Protein AF-A0A1Z9T9M5-F1 (afdb_monomer)

Structure (mmCIF, N/CA/C/O backbone):
data_AF-A0A1Z9T9M5-F1
#
_entry.id   AF-A0A1Z9T9M5-F1
#
loop_
_atom_site.group_PDB
_atom_site.id
_atom_site.type_symbol
_atom_site.label_atom_id
_atom_site.label_alt_id
_atom_site.label_comp_id
_atom_site.label_asym_id
_atom_site.label_entity_id
_atom_site.label_seq_id
_atom_site.pdbx_PDB_ins_code
_atom_site.Cartn_x
_atom_site.Cartn_y
_atom_site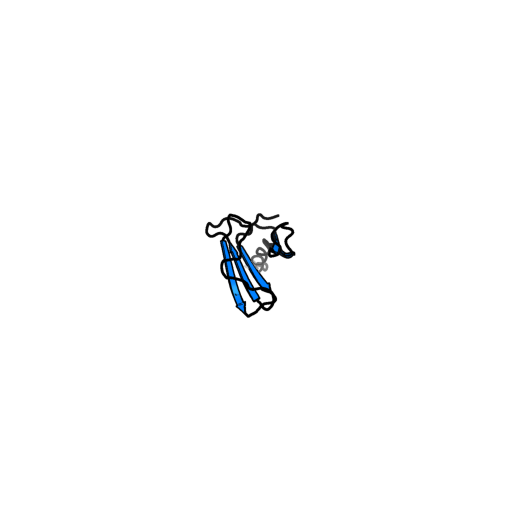.Cartn_z
_atom_site.occupancy
_atom_site.B_iso_or_equiv
_atom_site.auth_seq_id
_atom_site.auth_comp_id
_atom_site.auth_asym_id
_atom_site.auth_atom_id
_atom_site.pdbx_PDB_model_num
ATOM 1 N N . MET A 1 1 ? 40.678 -73.991 -3.777 1.00 40.19 1 MET A N 1
ATOM 2 C CA . MET A 1 1 ? 41.512 -72.810 -4.078 1.00 40.19 1 MET A CA 1
ATOM 3 C C . MET A 1 1 ? 40.764 -71.589 -3.566 1.00 40.19 1 MET A C 1
ATOM 5 O O . MET A 1 1 ? 39.661 -71.331 -4.024 1.00 40.19 1 MET A O 1
ATOM 9 N N . PHE A 1 2 ? 41.291 -70.956 -2.517 1.00 45.09 2 PHE A N 1
ATOM 10 C CA . PHE A 1 2 ? 40.788 -69.699 -1.953 1.00 45.09 2 PHE A CA 1
ATOM 11 C C . PHE A 1 2 ? 41.063 -68.536 -2.916 1.00 45.09 2 PHE A C 1
ATOM 13 O O . PHE A 1 2 ? 42.079 -68.597 -3.596 1.00 45.09 2 PHE A O 1
ATOM 20 N N . LEU A 1 3 ? 40.196 -67.513 -2.930 1.00 38.62 3 LEU A N 1
ATOM 21 C CA . LEU A 1 3 ? 40.421 -66.064 -3.167 1.00 38.62 3 LEU A CA 1
ATOM 22 C C . LEU A 1 3 ? 39.044 -65.439 -3.511 1.00 38.62 3 LEU A C 1
ATOM 24 O O . LEU A 1 3 ? 38.262 -66.067 -4.206 1.00 38.62 3 LEU A O 1
ATOM 28 N N . ASN A 1 4 ? 38.634 -64.230 -3.133 1.00 40.50 4 ASN A N 1
ATOM 29 C CA . ASN A 1 4 ? 39.148 -63.173 -2.268 1.00 40.50 4 ASN A CA 1
ATOM 30 C C . ASN A 1 4 ? 37.951 -62.230 -1.981 1.00 40.50 4 ASN A C 1
ATOM 32 O O . ASN A 1 4 ? 37.056 -62.082 -2.811 1.00 40.50 4 ASN A O 1
ATOM 36 N N . LYS A 1 5 ? 37.926 -61.613 -0.798 1.00 52.22 5 LYS A N 1
ATOM 37 C CA . LYS A 1 5 ? 36.862 -60.734 -0.297 1.00 52.22 5 LYS A CA 1
ATOM 38 C C . LYS A 1 5 ? 36.820 -59.412 -1.073 1.00 52.22 5 LYS A C 1
ATOM 40 O O . LYS A 1 5 ? 37.765 -58.635 -1.005 1.00 52.22 5 LYS A O 1
ATOM 45 N N . GLY A 1 6 ? 35.685 -59.106 -1.697 1.00 45.09 6 GLY A N 1
ATOM 46 C CA . GLY A 1 6 ? 35.329 -57.755 -2.135 1.00 45.09 6 GLY A CA 1
ATOM 47 C C . GLY A 1 6 ? 34.185 -57.208 -1.286 1.00 45.09 6 GLY A C 1
ATOM 48 O O . GLY A 1 6 ? 33.028 -57.298 -1.675 1.00 45.09 6 GLY A O 1
ATOM 49 N N . VAL A 1 7 ? 34.488 -56.671 -0.102 1.00 50.00 7 VAL A N 1
ATOM 50 C CA . VAL A 1 7 ? 33.509 -55.916 0.696 1.00 50.00 7 VAL A CA 1
ATOM 51 C C . VAL A 1 7 ? 33.294 -54.572 0.003 1.00 50.00 7 VAL A C 1
ATOM 53 O O . VAL A 1 7 ? 34.126 -53.674 0.125 1.00 50.00 7 VAL A O 1
ATOM 56 N N . PHE A 1 8 ? 32.191 -54.419 -0.731 1.00 48.31 8 PHE A N 1
ATOM 57 C CA . PHE A 1 8 ? 31.813 -53.130 -1.306 1.00 48.31 8 PHE A CA 1
ATOM 58 C C . PHE A 1 8 ? 31.257 -52.229 -0.193 1.00 48.31 8 PHE A C 1
ATOM 60 O O . PHE A 1 8 ? 30.070 -52.217 0.123 1.00 48.31 8 PHE A O 1
ATOM 67 N N . LYS A 1 9 ? 32.160 -51.509 0.477 1.00 53.19 9 LYS A N 1
ATOM 68 C CA . LYS A 1 9 ? 31.840 -50.530 1.519 1.00 53.19 9 LYS A CA 1
ATOM 69 C C . LYS A 1 9 ? 31.371 -49.231 0.854 1.00 53.19 9 LYS A C 1
ATOM 71 O O . LYS A 1 9 ? 32.157 -48.299 0.698 1.00 53.19 9 LYS A O 1
ATOM 76 N N . MET A 1 10 ? 30.098 -49.148 0.467 1.00 53.75 10 MET A N 1
ATOM 77 C CA . MET A 1 10 ? 29.501 -47.863 0.090 1.00 53.75 10 MET A CA 1
ATOM 78 C C . MET A 1 10 ? 29.295 -47.018 1.349 1.00 53.75 10 MET A C 1
ATOM 80 O O . MET A 1 10 ? 28.457 -47.299 2.204 1.00 53.75 10 MET A O 1
ATOM 84 N N . LYS A 1 11 ? 30.146 -45.994 1.480 1.00 52.47 11 LYS A N 1
ATOM 85 C CA . LYS A 1 11 ? 30.013 -44.887 2.429 1.00 52.47 11 LYS A CA 1
ATOM 86 C C . LYS A 1 11 ? 28.607 -44.288 2.326 1.00 52.47 11 LYS A C 1
ATOM 88 O O . LYS A 1 11 ? 28.112 -44.065 1.228 1.00 52.47 11 LYS A O 1
ATOM 93 N N . LYS A 1 12 ? 28.026 -43.994 3.491 1.00 52.56 12 LYS A N 1
ATOM 94 C CA . LYS A 1 12 ? 26.811 -43.201 3.722 1.00 52.56 12 LYS A CA 1
ATOM 95 C C . LYS A 1 12 ? 26.725 -42.024 2.733 1.00 52.56 12 LYS A C 1
ATOM 97 O O . LYS A 1 12 ? 27.363 -41.002 2.955 1.00 52.56 12 LYS A O 1
ATOM 102 N N . PHE A 1 13 ? 25.953 -42.168 1.661 1.00 53.56 13 PHE A N 1
ATOM 103 C CA . PHE A 1 13 ? 25.690 -41.116 0.669 1.00 53.56 13 PHE A CA 1
ATOM 104 C C . PHE A 1 13 ? 24.218 -40.685 0.738 1.00 53.56 13 PHE A C 1
ATOM 106 O O . PHE A 1 13 ? 23.546 -40.519 -0.272 1.00 53.56 13 PHE A O 1
ATOM 113 N N . THR A 1 14 ? 23.685 -40.556 1.956 1.00 55.69 14 THR A N 1
ATOM 114 C CA . THR A 1 14 ? 22.240 -40.386 2.185 1.00 55.69 14 THR A CA 1
ATOM 115 C C . THR A 1 14 ? 21.819 -38.952 2.532 1.00 55.69 14 THR A C 1
ATOM 117 O O . THR A 1 14 ? 20.653 -38.751 2.829 1.00 55.69 14 THR A O 1
ATOM 120 N N . LEU A 1 15 ? 22.677 -37.919 2.517 1.00 52.12 15 LEU A N 1
ATOM 121 C CA . LEU A 1 15 ? 22.217 -36.611 3.027 1.00 52.12 15 LEU A CA 1
ATOM 122 C C . LEU A 1 15 ? 22.986 -35.372 2.525 1.00 52.12 15 LEU A C 1
ATOM 124 O O . LEU A 1 15 ? 23.582 -34.666 3.328 1.00 52.12 15 LEU A O 1
ATOM 128 N N . ILE A 1 16 ? 22.989 -35.079 1.217 1.00 54.84 16 ILE A N 1
ATOM 129 C CA . ILE A 1 16 ? 23.499 -33.783 0.691 1.00 54.84 16 ILE A CA 1
ATOM 130 C C . ILE A 1 16 ? 22.591 -33.231 -0.429 1.00 54.84 16 ILE A C 1
ATOM 132 O O . ILE A 1 16 ? 23.065 -32.743 -1.445 1.00 54.84 16 ILE A O 1
ATOM 136 N N . VAL A 1 17 ? 21.265 -33.344 -0.297 1.00 54.97 17 VAL A N 1
ATOM 137 C CA . VAL A 1 17 ? 20.326 -32.710 -1.258 1.00 54.97 17 VAL A CA 1
ATOM 138 C C . VAL A 1 17 ? 19.350 -31.738 -0.577 1.00 54.97 17 VAL A C 1
ATOM 140 O O . VAL A 1 17 ? 18.712 -30.942 -1.251 1.00 54.97 17 VAL A O 1
ATOM 143 N N . LEU A 1 18 ? 19.288 -31.697 0.761 1.00 49.25 18 LEU A N 1
ATOM 144 C CA . LEU A 1 18 ? 18.323 -30.851 1.480 1.00 49.25 18 LEU A CA 1
ATOM 145 C C . LEU A 1 18 ? 18.852 -29.467 1.915 1.00 49.25 18 LEU A C 1
ATOM 147 O O . LEU A 1 18 ? 18.099 -28.694 2.490 1.00 49.25 18 LEU A O 1
ATOM 151 N N . THR A 1 19 ? 20.126 -29.135 1.681 1.00 55.94 19 THR A N 1
ATOM 152 C CA . THR A 1 19 ? 20.749 -27.900 2.212 1.00 55.94 19 THR A CA 1
ATOM 153 C C . THR A 1 19 ? 20.913 -26.771 1.192 1.00 55.94 19 THR A C 1
ATOM 155 O O . THR A 1 19 ? 21.434 -25.717 1.544 1.00 55.94 19 THR A O 1
ATOM 158 N N . LEU A 1 20 ? 20.457 -26.945 -0.054 1.00 51.69 20 LEU A N 1
ATOM 159 C CA . LEU A 1 20 ? 20.570 -25.922 -1.105 1.00 51.69 20 LEU A CA 1
ATOM 160 C C . LEU A 1 20 ? 19.323 -25.024 -1.242 1.00 51.69 20 LEU A C 1
ATOM 162 O O . LEU A 1 20 ? 19.176 -24.338 -2.246 1.00 51.69 20 LEU A O 1
ATOM 166 N N . SER A 1 21 ? 18.416 -25.025 -0.260 1.00 55.16 21 SER A N 1
ATOM 167 C CA . SER A 1 21 ? 17.237 -24.144 -0.232 1.00 55.16 21 SER A CA 1
ATOM 168 C C . SER A 1 21 ? 17.395 -22.934 0.699 1.00 55.16 21 SER A C 1
ATOM 170 O O . SER A 1 21 ? 16.423 -22.227 0.930 1.00 55.16 21 SER A O 1
ATOM 172 N N . LEU A 1 22 ? 18.599 -22.655 1.221 1.00 57.44 22 LEU A N 1
ATOM 173 C CA . LEU A 1 22 ? 18.898 -21.412 1.960 1.00 57.44 22 LEU A CA 1
ATOM 174 C C . LEU A 1 22 ? 19.113 -20.197 1.024 1.00 57.44 22 LEU A C 1
ATOM 176 O O . LEU A 1 22 ? 19.753 -19.216 1.396 1.00 57.44 22 LEU A O 1
ATOM 180 N N . GLY A 1 23 ? 18.619 -20.267 -0.211 1.00 56.06 23 GLY A N 1
ATOM 181 C CA . GLY A 1 23 ? 18.751 -19.203 -1.196 1.00 56.06 23 GLY A CA 1
ATOM 182 C C . GLY A 1 23 ? 17.615 -18.194 -1.082 1.00 56.06 23 GLY A C 1
ATOM 183 O O . GLY A 1 23 ? 16.479 -18.535 -1.390 1.00 56.06 23 GLY A O 1
ATOM 184 N N . LEU A 1 24 ? 17.988 -16.956 -0.744 1.00 60.62 24 LEU A N 1
ATOM 185 C CA . LEU A 1 24 ? 17.212 -15.711 -0.846 1.00 60.62 24 LEU A CA 1
ATOM 186 C C . LEU A 1 24 ? 16.221 -15.451 0.302 1.00 60.62 24 LEU A C 1
ATOM 188 O O . LEU A 1 24 ? 15.006 -15.427 0.123 1.00 60.62 24 LEU A O 1
ATOM 192 N N . ALA A 1 25 ? 16.753 -15.204 1.503 1.00 67.31 25 ALA A N 1
ATOM 193 C CA . ALA A 1 25 ? 15.987 -14.488 2.519 1.00 67.31 25 ALA A CA 1
ATOM 194 C C . ALA A 1 25 ? 15.903 -13.014 2.101 1.00 67.31 25 ALA A C 1
ATOM 196 O O . ALA A 1 25 ? 16.871 -12.275 2.265 1.00 67.31 25 ALA A O 1
ATOM 197 N N . HIS A 1 26 ? 14.762 -12.620 1.538 1.00 72.38 26 HIS A N 1
ATOM 198 C CA . HIS A 1 26 ? 14.450 -11.219 1.285 1.00 72.38 26 HIS A CA 1
ATOM 199 C C . HIS A 1 26 ? 14.030 -10.543 2.579 1.00 72.38 26 HIS A C 1
ATOM 201 O O . HIS A 1 26 ? 13.265 -11.104 3.371 1.00 72.38 26 HIS A O 1
ATOM 207 N N . THR A 1 27 ?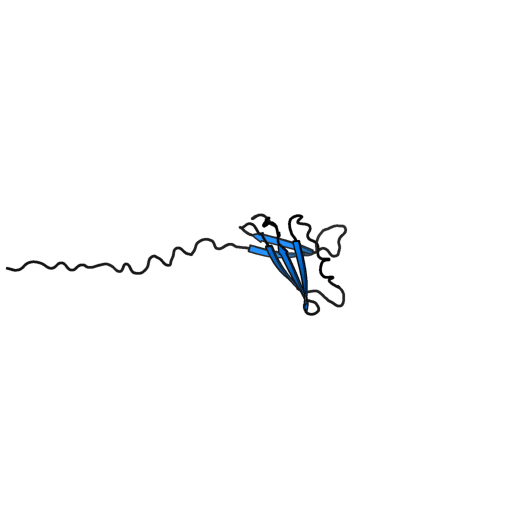 14.540 -9.341 2.802 1.00 75.94 27 THR A N 1
ATOM 208 C CA . THR A 1 27 ? 14.203 -8.535 3.969 1.00 75.94 27 THR A CA 1
ATOM 209 C C . THR A 1 27 ? 13.455 -7.300 3.515 1.00 75.94 27 THR A C 1
ATOM 211 O O . THR A 1 27 ? 13.995 -6.448 2.813 1.00 75.94 27 THR A O 1
ATOM 214 N N .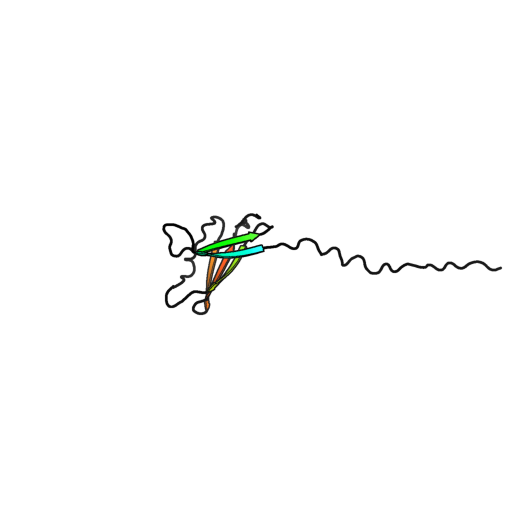 SER A 1 28 ? 12.218 -7.176 3.975 1.00 80.19 28 SER A N 1
ATOM 215 C CA . SER A 1 28 ? 11.427 -5.964 3.820 1.00 80.19 28 SER A CA 1
ATOM 216 C C . SER A 1 28 ? 11.016 -5.438 5.189 1.00 80.19 28 SER A C 1
ATOM 218 O O . SER A 1 28 ? 10.553 -6.215 6.027 1.00 80.19 28 SER A O 1
ATOM 220 N N . PHE A 1 29 ? 11.129 -4.132 5.410 1.00 83.19 29 PHE A N 1
ATOM 221 C CA . PHE A 1 29 ? 10.524 -3.467 6.561 1.00 83.19 29 PHE A CA 1
ATOM 222 C C . PHE A 1 29 ? 9.675 -2.284 6.103 1.00 83.19 29 PHE A C 1
ATOM 224 O O . PHE A 1 29 ? 9.927 -1.679 5.064 1.00 83.19 29 PHE A O 1
ATOM 231 N N . SER A 1 30 ? 8.643 -1.964 6.877 1.00 84.25 30 SER A N 1
ATOM 232 C CA . SER A 1 30 ? 7.702 -0.892 6.565 1.00 84.25 30 SER A CA 1
ATOM 233 C C . SER A 1 30 ? 7.409 -0.060 7.808 1.00 84.25 30 SER A C 1
ATOM 235 O O . SER A 1 30 ? 7.475 -0.561 8.932 1.00 84.25 30 SER A O 1
ATOM 237 N N . GLY A 1 31 ? 7.093 1.213 7.594 1.00 80.69 31 GLY A N 1
ATOM 238 C CA . GLY A 1 31 ? 6.586 2.130 8.601 1.00 80.69 31 GLY A CA 1
ATOM 239 C C . GLY A 1 31 ? 5.522 3.054 8.015 1.00 80.69 31 GLY A C 1
ATOM 240 O O . GLY A 1 31 ? 5.470 3.284 6.808 1.00 80.69 31 GLY A O 1
ATOM 241 N N . ILE A 1 32 ? 4.678 3.592 8.889 1.00 77.56 32 ILE A N 1
ATOM 242 C CA . ILE A 1 32 ? 3.660 4.583 8.544 1.00 77.56 32 ILE A CA 1
ATOM 243 C C . ILE A 1 32 ? 3.958 5.846 9.349 1.00 77.56 32 ILE A C 1
ATOM 245 O O . ILE A 1 32 ? 4.088 5.783 10.573 1.00 77.56 32 ILE A O 1
ATOM 249 N N . ILE A 1 33 ? 4.073 6.987 8.673 1.00 80.44 33 ILE A N 1
ATOM 250 C CA . ILE A 1 33 ? 4.291 8.294 9.300 1.00 80.44 33 ILE A CA 1
ATOM 251 C C . ILE A 1 33 ? 3.256 9.308 8.809 1.00 80.44 33 ILE A C 1
ATOM 253 O O . ILE A 1 33 ? 2.633 9.156 7.756 1.00 80.44 33 ILE A O 1
ATOM 257 N N . LYS A 1 34 ? 3.067 10.382 9.581 1.00 77.12 34 LYS A N 1
ATOM 258 C CA . LYS A 1 34 ? 2.262 11.519 9.129 1.00 77.12 34 LYS A CA 1
ATOM 259 C C . LYS A 1 34 ? 2.944 12.165 7.923 1.00 77.12 34 LYS A C 1
ATOM 261 O O . LYS A 1 34 ? 4.130 12.484 8.001 1.00 77.12 34 LYS A O 1
ATOM 266 N N . SER A 1 35 ? 2.188 12.383 6.849 1.00 80.50 35 SER A N 1
ATOM 267 C CA . SER A 1 35 ? 2.718 13.012 5.643 1.00 80.50 35 SER A CA 1
ATOM 268 C C . SER A 1 35 ? 3.196 14.442 5.914 1.00 80.50 35 SER A C 1
ATOM 270 O O . SER A 1 35 ? 2.608 15.175 6.716 1.00 80.50 35 SER A O 1
ATOM 272 N N . LYS A 1 36 ? 4.268 14.839 5.221 1.00 79.00 36 LYS A N 1
ATOM 273 C CA . LYS A 1 36 ? 4.791 16.213 5.205 1.00 79.00 36 LYS A CA 1
ATOM 274 C C . LYS A 1 36 ? 4.207 17.070 4.076 1.00 79.00 36 LYS A C 1
ATOM 276 O O . LYS A 1 36 ? 4.662 18.196 3.886 1.00 79.00 36 LYS A O 1
ATOM 281 N N . GLU A 1 37 ? 3.215 16.565 3.343 1.00 78.25 37 GLU A N 1
ATOM 282 C CA . GLU A 1 37 ? 2.574 17.298 2.253 1.00 78.25 37 GLU A CA 1
ATOM 283 C C . GLU A 1 37 ? 1.919 18.589 2.760 1.00 78.25 37 GLU A C 1
ATOM 285 O O . GLU A 1 37 ? 0.961 18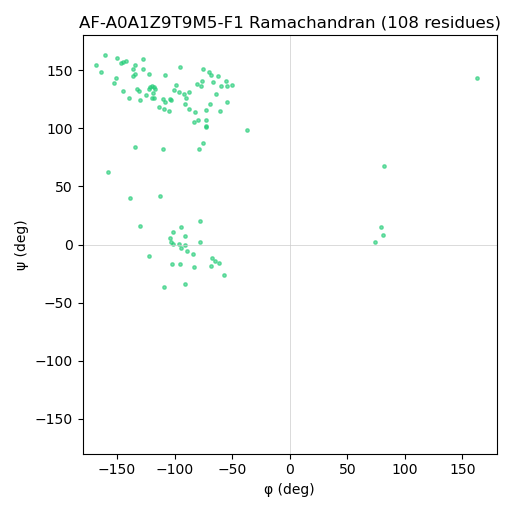.568 3.537 1.00 78.25 37 GLU A O 1
ATOM 290 N N . ALA A 1 38 ? 2.437 19.732 2.297 1.00 70.81 38 ALA A N 1
ATOM 291 C CA . ALA A 1 38 ? 2.149 21.056 2.855 1.00 70.81 38 ALA A CA 1
ATOM 292 C C . ALA A 1 38 ? 0.665 21.469 2.786 1.00 70.81 38 ALA A C 1
ATOM 294 O O . ALA A 1 38 ? 0.256 22.383 3.496 1.00 70.81 38 ALA A O 1
ATOM 295 N N . ASN A 1 39 ? -0.143 20.789 1.965 1.00 74.94 39 ASN A N 1
ATOM 296 C CA . ASN A 1 39 ? -1.555 21.104 1.731 1.00 74.94 39 ASN A CA 1
ATOM 297 C C . ASN A 1 39 ? -2.493 19.895 1.875 1.00 74.94 39 ASN A C 1
ATOM 299 O O . ASN A 1 39 ? -3.635 19.956 1.423 1.00 74.94 39 ASN A O 1
ATOM 303 N N . ASN A 1 40 ? -2.042 18.796 2.488 1.00 76.25 40 ASN A N 1
ATOM 304 C CA . ASN A 1 40 ? -2.895 17.632 2.711 1.00 76.25 40 ASN A CA 1
ATOM 305 C C . ASN A 1 40 ? -2.748 17.095 4.145 1.00 76.25 40 ASN A C 1
ATOM 307 O O . ASN A 1 40 ? -2.000 16.147 4.380 1.00 76.25 40 ASN A O 1
ATOM 311 N N . PRO A 1 41 ? -3.475 17.668 5.125 1.00 75.12 41 PRO A N 1
ATOM 312 C CA . PRO A 1 41 ? -3.411 17.214 6.516 1.00 75.12 41 PRO A CA 1
ATOM 313 C C . PRO A 1 41 ? -3.946 15.788 6.721 1.00 75.12 41 PRO A C 1
ATOM 315 O O . PRO A 1 41 ? -3.693 15.202 7.773 1.00 75.12 41 PRO A O 1
ATOM 318 N N . ASN A 1 42 ? -4.653 15.240 5.727 1.00 78.44 42 ASN A N 1
ATOM 319 C CA . ASN A 1 42 ? -5.211 13.890 5.734 1.00 78.44 42 ASN A CA 1
ATOM 320 C C . ASN A 1 42 ? -4.302 12.880 5.012 1.00 78.44 42 ASN A C 1
ATOM 322 O O . ASN A 1 42 ? -4.657 11.707 4.911 1.00 78.44 42 ASN A O 1
ATOM 326 N N . ALA A 1 43 ? -3.149 13.317 4.492 1.00 79.81 43 ALA A N 1
ATOM 327 C CA . ALA A 1 43 ? -2.191 12.423 3.866 1.00 79.81 43 ALA A CA 1
ATOM 328 C C . ALA A 1 43 ? -1.408 11.626 4.914 1.00 79.81 43 ALA A C 1
ATOM 330 O O . ALA A 1 43 ? -0.962 12.133 5.950 1.00 79.81 43 ALA A O 1
ATOM 331 N N . VAL A 1 44 ? -1.183 10.363 4.582 1.00 80.50 44 VAL A N 1
ATOM 332 C CA . VAL A 1 44 ? -0.341 9.437 5.329 1.00 80.50 44 VAL A CA 1
ATOM 333 C C . VAL A 1 44 ? 0.779 9.001 4.400 1.00 80.50 44 VAL A C 1
ATOM 335 O O . VAL A 1 44 ? 0.542 8.725 3.226 1.00 80.50 44 VAL A O 1
ATOM 338 N N . GLU A 1 45 ? 2.001 8.966 4.914 1.00 85.00 45 GLU A N 1
ATOM 339 C CA . GLU A 1 45 ? 3.155 8.485 4.171 1.00 85.00 45 GLU A CA 1
ATOM 340 C C . GLU A 1 45 ? 3.494 7.076 4.651 1.00 85.00 45 GLU A C 1
ATOM 342 O O . GLU A 1 45 ? 3.675 6.828 5.845 1.00 85.00 45 GLU A O 1
ATOM 347 N N . VAL A 1 46 ? 3.545 6.142 3.705 1.00 81.12 46 VAL A N 1
ATOM 348 C CA . VAL A 1 46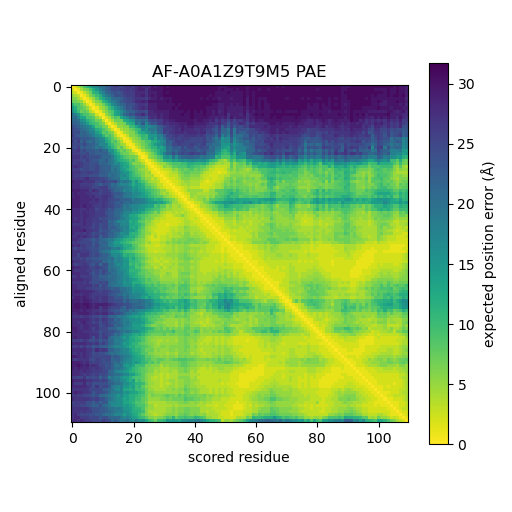 ? 3.944 4.760 3.956 1.00 81.12 46 VAL A CA 1
ATOM 349 C C . VAL A 1 46 ? 5.353 4.595 3.416 1.00 81.12 46 VAL A C 1
ATOM 351 O O . VAL A 1 46 ? 5.583 4.697 2.213 1.00 81.12 46 VAL A O 1
ATOM 354 N N . THR A 1 47 ? 6.301 4.350 4.310 1.00 84.00 47 THR A N 1
ATOM 355 C CA . THR A 1 47 ? 7.688 4.074 3.951 1.00 84.00 47 THR A CA 1
ATOM 356 C C . THR A 1 47 ? 7.887 2.571 3.911 1.00 84.00 47 THR A C 1
ATOM 358 O O . THR A 1 47 ? 7.513 1.856 4.844 1.00 84.00 47 THR A O 1
ATOM 361 N N . ILE A 1 48 ? 8.483 2.076 2.832 1.00 84.56 48 ILE A N 1
ATOM 362 C CA . ILE A 1 48 ? 8.799 0.662 2.675 1.00 84.56 48 ILE A CA 1
ATOM 363 C C . ILE A 1 48 ? 10.239 0.563 2.201 1.00 84.56 48 ILE A C 1
ATOM 365 O O . ILE A 1 48 ? 10.674 1.284 1.309 1.00 84.56 48 ILE A O 1
ATOM 369 N N . HIS A 1 49 ? 10.987 -0.326 2.828 1.00 86.25 49 HIS A N 1
ATOM 370 C CA . HIS A 1 49 ? 12.329 -0.690 2.429 1.00 86.25 49 HIS A CA 1
ATOM 371 C C . HIS A 1 49 ? 12.320 -2.167 2.086 1.00 86.25 49 HIS A C 1
ATOM 373 O O . HIS A 1 49 ? 11.815 -2.978 2.863 1.00 86.25 49 HIS A O 1
ATOM 379 N N . SER A 1 50 ? 12.858 -2.507 0.923 1.00 87.19 50 SER A N 1
ATOM 380 C CA . SER A 1 50 ? 12.969 -3.883 0.467 1.00 87.19 50 SER A CA 1
ATOM 381 C C . SER A 1 50 ? 14.177 -4.028 -0.441 1.00 87.19 50 SER A C 1
ATOM 383 O O . SER A 1 50 ? 14.468 -3.140 -1.239 1.00 87.19 50 SER A O 1
ATOM 385 N N . ASP A 1 51 ? 14.840 -5.172 -0.323 1.00 90.00 51 ASP A N 1
ATOM 386 C CA . ASP A 1 51 ? 15.920 -5.627 -1.197 1.00 90.00 51 ASP A CA 1
ATOM 387 C C . ASP A 1 51 ? 15.414 -6.185 -2.543 1.00 90.00 51 ASP A C 1
ATOM 389 O O . ASP A 1 51 ? 16.205 -6.640 -3.368 1.00 90.00 51 ASP A O 1
ATOM 393 N N . VAL A 1 52 ? 14.098 -6.147 -2.779 1.00 90.06 52 VAL A N 1
ATOM 394 C CA . VAL A 1 52 ? 13.446 -6.557 -4.026 1.00 90.06 52 VAL A CA 1
ATOM 395 C C . VAL A 1 52 ? 12.408 -5.533 -4.472 1.00 90.06 52 VAL A C 1
ATOM 397 O O . VAL A 1 52 ? 11.857 -4.783 -3.666 1.00 90.06 52 VAL A O 1
ATOM 400 N N . ASP A 1 53 ? 12.151 -5.499 -5.780 1.00 92.12 53 ASP A N 1
ATOM 401 C CA . ASP A 1 53 ? 11.091 -4.672 -6.357 1.00 92.12 53 ASP A CA 1
ATOM 402 C C . ASP A 1 53 ? 9.728 -5.066 -5.764 1.00 92.12 53 ASP A C 1
ATOM 404 O O . ASP A 1 53 ? 9.391 -6.249 -5.654 1.00 92.12 53 ASP A O 1
ATOM 408 N N . ILE A 1 54 ? 8.918 -4.064 -5.417 1.00 90.62 54 ILE A N 1
ATOM 409 C CA . ILE A 1 54 ? 7.587 -4.262 -4.843 1.00 90.62 54 ILE A CA 1
ATOM 410 C C . ILE A 1 54 ? 6.531 -3.995 -5.908 1.00 90.62 54 ILE A C 1
ATOM 412 O O . ILE A 1 54 ? 6.462 -2.909 -6.485 1.00 90.62 54 ILE A O 1
ATOM 416 N N . TYR A 1 55 ? 5.664 -4.983 -6.116 1.00 92.69 55 TYR A N 1
ATOM 417 C CA . TYR A 1 55 ? 4.552 -4.933 -7.073 1.00 92.69 55 TYR A CA 1
ATOM 418 C C . TYR A 1 55 ? 3.199 -4.679 -6.403 1.00 92.69 55 TYR A C 1
ATOM 420 O O . TYR A 1 55 ? 2.235 -4.292 -7.059 1.00 92.69 55 TYR A O 1
ATOM 428 N N . GLY A 1 56 ? 3.124 -4.875 -5.087 1.00 91.31 56 GLY A N 1
ATOM 429 C CA . GLY A 1 56 ? 1.922 -4.601 -4.325 1.00 91.31 56 GLY A CA 1
ATOM 430 C C . GLY A 1 56 ? 2.164 -4.630 -2.826 1.00 91.31 56 GLY A C 1
ATOM 431 O O . GLY A 1 56 ? 3.094 -5.275 -2.342 1.00 91.31 56 GLY A O 1
ATOM 432 N N . VAL A 1 57 ? 1.317 -3.913 -2.097 1.00 89.81 57 VAL A N 1
ATOM 433 C CA . VAL A 1 57 ? 1.346 -3.819 -0.638 1.00 89.81 57 VAL A CA 1
ATOM 434 C C . VAL A 1 57 ? -0.066 -3.938 -0.091 1.00 89.81 57 VAL A C 1
ATOM 436 O O . VAL A 1 57 ? -1.030 -3.459 -0.689 1.00 89.81 57 VAL A O 1
ATOM 439 N N . GLN A 1 58 ? -0.179 -4.573 1.070 1.00 91.38 58 GLN A N 1
ATOM 440 C CA . GLN A 1 58 ? -1.412 -4.633 1.838 1.00 91.38 58 GLN A CA 1
ATOM 441 C C . GLN A 1 58 ? -1.099 -4.250 3.276 1.00 91.38 58 GLN A C 1
ATOM 443 O O . GLN A 1 58 ? -0.173 -4.795 3.877 1.00 91.38 58 GLN A O 1
ATOM 448 N N . PHE A 1 59 ? -1.902 -3.356 3.837 1.00 88.00 59 PHE A N 1
ATOM 449 C CA . PHE A 1 59 ? -1.828 -3.001 5.245 1.00 88.00 59 PHE A CA 1
ATOM 450 C C . PHE A 1 59 ? -3.221 -2.711 5.800 1.00 88.00 59 PHE A C 1
ATOM 452 O O . PHE A 1 59 ? -4.157 -2.382 5.066 1.00 88.00 59 PHE A O 1
ATOM 459 N N . ASP A 1 60 ? -3.342 -2.854 7.114 1.00 90.06 60 ASP A N 1
ATOM 460 C CA . ASP A 1 60 ? -4.521 -2.435 7.857 1.00 90.06 60 ASP A CA 1
ATOM 461 C C . ASP A 1 60 ? -4.232 -1.058 8.480 1.00 90.06 60 ASP A C 1
ATOM 463 O O . ASP A 1 60 ? -3.140 -0.819 8.996 1.00 90.06 60 ASP A O 1
ATOM 467 N N . LEU A 1 61 ? -5.205 -0.155 8.413 1.00 86.00 61 LEU A N 1
ATOM 468 C CA . LEU A 1 61 ? -5.190 1.165 9.025 1.00 86.00 61 LEU A CA 1
ATOM 469 C C . LEU A 1 61 ? -6.183 1.176 10.184 1.00 86.00 61 LEU A C 1
ATOM 471 O O . LEU A 1 61 ? -7.391 1.061 9.963 1.00 86.00 61 LEU A O 1
ATOM 475 N N . ASP A 1 62 ? -5.668 1.372 11.391 1.00 88.75 62 ASP A N 1
ATOM 476 C CA . ASP A 1 62 ? -6.481 1.658 12.568 1.00 88.75 62 ASP A CA 1
ATOM 477 C C . ASP A 1 62 ? -6.703 3.179 12.670 1.00 88.75 62 ASP A C 1
ATOM 479 O O . ASP A 1 62 ? -5.762 3.968 12.548 1.00 88.75 62 ASP A O 1
ATOM 483 N N . TYR A 1 63 ? -7.952 3.607 12.861 1.00 85.25 63 TYR A N 1
ATOM 484 C CA . TYR A 1 63 ? -8.348 5.015 12.942 1.00 85.25 63 TYR A CA 1
ATOM 485 C C . TYR A 1 63 ? -9.513 5.220 13.919 1.00 85.25 63 TYR A C 1
ATOM 487 O O . TYR A 1 63 ? -10.303 4.315 14.174 1.00 85.25 63 TYR A O 1
ATOM 495 N N . ASP A 1 64 ? -9.659 6.433 14.455 1.00 87.88 64 ASP A N 1
ATOM 496 C CA . ASP A 1 64 ? -10.825 6.774 15.275 1.00 87.88 64 ASP A CA 1
ATOM 497 C C . ASP A 1 64 ? -12.027 7.085 14.375 1.00 87.88 64 ASP A C 1
ATOM 499 O O . ASP A 1 64 ? -12.095 8.146 13.749 1.00 87.88 64 ASP A O 1
ATOM 503 N N . SER A 1 65 ? -12.994 6.167 14.326 1.00 87.00 65 SER A N 1
ATOM 504 C CA . SER A 1 65 ? -14.211 6.319 13.522 1.00 87.00 65 SER A CA 1
ATOM 505 C C . SER A 1 65 ? -15.157 7.420 14.008 1.00 87.00 65 SER A C 1
ATOM 507 O O . SER A 1 65 ? -16.099 7.755 13.295 1.00 87.00 65 SER A O 1
ATOM 509 N N . ASN A 1 66 ? -14.942 7.979 15.204 1.00 88.31 66 ASN A N 1
ATOM 510 C CA . ASN A 1 66 ? -15.706 9.129 15.695 1.00 88.31 66 ASN A CA 1
ATOM 511 C C . ASN A 1 66 ? -15.149 10.459 15.170 1.00 88.31 66 ASN A C 1
ATOM 513 O O . ASN A 1 66 ? -15.851 11.469 15.192 1.00 88.31 66 ASN A O 1
ATOM 517 N N . VAL A 1 67 ? -13.891 10.466 14.717 1.00 83.56 67 VAL A N 1
ATOM 518 C CA . VAL A 1 67 ? -13.175 11.664 14.252 1.00 83.56 67 VAL A CA 1
ATOM 519 C C . VAL A 1 67 ? -12.969 11.638 12.738 1.00 83.56 67 VAL A C 1
ATOM 521 O O . VAL A 1 67 ? -13.043 12.681 12.092 1.00 83.56 67 VAL A O 1
ATOM 524 N N . LEU A 1 68 ? -12.724 10.459 12.161 1.00 80.31 68 LEU A N 1
ATOM 525 C CA . LEU A 1 68 ? -12.438 10.274 10.742 1.00 80.31 68 LEU A CA 1
ATOM 526 C C . LEU A 1 68 ? -13.449 9.322 10.100 1.00 80.31 68 LEU A C 1
ATOM 528 O O . LEU A 1 68 ? -13.719 8.235 10.607 1.00 80.31 68 LEU A O 1
ATOM 532 N N . ALA A 1 69 ? -13.955 9.713 8.933 1.00 80.12 69 ALA A N 1
ATOM 533 C CA . ALA A 1 69 ? -14.734 8.847 8.060 1.00 80.12 69 ALA A CA 1
ATOM 534 C C . ALA A 1 69 ? -13.897 8.500 6.825 1.00 80.12 69 ALA A C 1
ATOM 536 O O . ALA A 1 69 ? -13.448 9.391 6.102 1.00 80.12 69 ALA A O 1
ATOM 537 N N . LEU A 1 70 ? -13.693 7.207 6.577 1.00 78.81 70 LEU A N 1
ATOM 538 C CA . LEU A 1 70 ? -13.073 6.729 5.346 1.00 78.81 70 LEU A CA 1
ATOM 539 C C . LEU A 1 70 ? -14.166 6.460 4.315 1.00 78.81 70 LEU A C 1
ATOM 541 O O . LEU A 1 70 ? -15.053 5.642 4.548 1.00 78.81 70 LEU A O 1
ATOM 545 N N . SER A 1 71 ? -14.095 7.141 3.175 1.00 72.94 71 SER A N 1
ATOM 546 C CA . SER A 1 71 ? -14.924 6.812 2.018 1.00 72.94 71 SER A CA 1
ATOM 547 C C . SER A 1 71 ? -14.190 5.797 1.153 1.00 72.94 71 SER A C 1
ATOM 549 O O . SER A 1 71 ? -13.060 6.041 0.718 1.00 72.94 71 SER A O 1
ATOM 551 N N . GLU A 1 72 ? -14.847 4.675 0.869 1.00 69.75 72 GLU A N 1
ATOM 552 C CA . GLU A 1 72 ? -14.355 3.696 -0.101 1.00 69.75 72 GLU A CA 1
ATOM 553 C C . GLU A 1 72 ? -14.083 4.391 -1.447 1.00 69.75 72 GLU A C 1
ATOM 555 O O . GLU A 1 72 ? -14.833 5.274 -1.874 1.00 69.75 72 GLU A O 1
ATOM 560 N N . GLY A 1 73 ? -12.952 4.059 -2.074 1.00 68.62 73 GLY A N 1
ATOM 561 C CA . GLY A 1 73 ? -12.534 4.640 -3.356 1.00 68.62 73 GLY A CA 1
ATOM 562 C C . GLY A 1 73 ? -12.023 6.088 -3.311 1.00 68.62 73 GLY A C 1
ATOM 563 O O . GLY A 1 73 ? -11.689 6.628 -4.359 1.00 68.62 73 GLY A O 1
ATOM 564 N N . GLN A 1 74 ? -11.947 6.727 -2.136 1.00 76.06 74 GLN A N 1
ATOM 565 C CA . GLN A 1 74 ? -11.379 8.081 -1.982 1.00 76.06 74 GLN A CA 1
ATOM 566 C C . GLN A 1 74 ? -9.948 8.079 -1.423 1.00 76.06 74 GLN A C 1
ATOM 568 O O . GLN A 1 74 ? -9.352 9.138 -1.241 1.00 76.06 74 GLN A O 1
ATOM 573 N N . ILE A 1 75 ? -9.380 6.900 -1.146 1.00 79.19 75 ILE A N 1
ATOM 574 C CA . ILE A 1 75 ? -7.955 6.774 -0.831 1.00 79.19 75 ILE A CA 1
ATOM 575 C C . ILE A 1 75 ? -7.193 6.739 -2.152 1.00 79.19 75 ILE A C 1
ATOM 577 O O . ILE A 1 75 ? -7.339 5.802 -2.931 1.00 79.19 75 ILE A O 1
ATOM 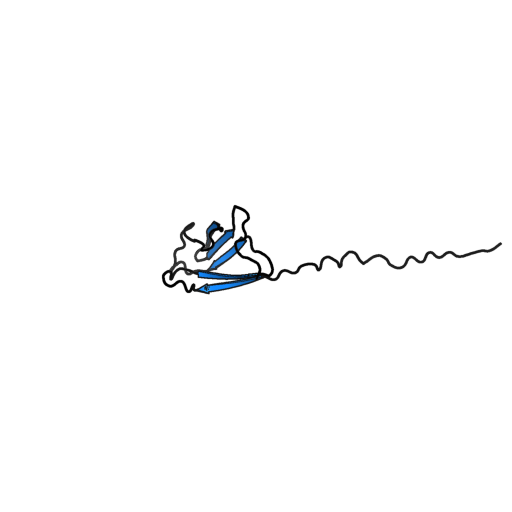581 N N . THR A 1 76 ? -6.384 7.763 -2.394 1.00 81.12 76 THR A N 1
ATOM 582 C CA . THR A 1 76 ? -5.573 7.899 -3.607 1.00 81.12 76 THR A CA 1
ATOM 583 C C . THR A 1 76 ? -4.101 7.672 -3.297 1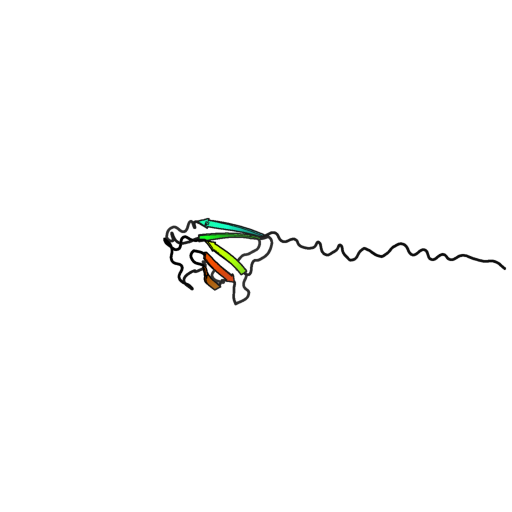.00 81.12 76 THR A C 1
ATOM 585 O O . THR A 1 76 ? -3.626 8.086 -2.238 1.00 81.12 76 THR A O 1
ATOM 588 N N . SER A 1 77 ? -3.361 7.085 -4.237 1.00 82.81 77 SER A N 1
ATOM 589 C CA . SER A 1 77 ? -1.899 7.057 -4.175 1.00 82.81 77 SER A CA 1
ATOM 590 C C . SER A 1 77 ? -1.283 8.193 -4.988 1.00 82.81 77 SER A C 1
ATOM 592 O O . SER A 1 77 ? -1.856 8.644 -5.975 1.00 82.81 77 SER A O 1
ATOM 594 N N . LEU A 1 78 ? -0.087 8.620 -4.582 1.00 82.75 78 LEU A N 1
ATOM 595 C CA . LEU A 1 78 ? 0.788 9.481 -5.384 1.00 82.75 78 LEU A CA 1
ATOM 596 C C . LEU A 1 78 ? 1.643 8.678 -6.383 1.00 82.75 78 LEU A C 1
ATOM 598 O O . LEU A 1 78 ? 2.332 9.260 -7.217 1.00 82.75 78 LEU A O 1
ATOM 602 N N . VAL A 1 79 ? 1.623 7.344 -6.307 1.00 84.38 79 VAL A N 1
ATOM 603 C CA . VAL A 1 79 ? 2.299 6.467 -7.269 1.00 84.38 79 VAL A CA 1
ATOM 604 C C . VAL A 1 79 ? 1.387 6.281 -8.479 1.00 84.38 79 VAL A C 1
ATOM 606 O O . VAL A 1 79 ? 0.404 5.551 -8.414 1.00 84.38 79 VAL A O 1
ATOM 609 N N . ASN A 1 80 ? 1.730 6.934 -9.590 1.00 82.88 80 ASN A N 1
ATOM 610 C CA . ASN A 1 80 ? 0.889 6.998 -10.793 1.00 82.88 80 ASN A CA 1
ATOM 611 C C . ASN A 1 80 ? 0.505 5.634 -11.397 1.00 82.88 80 ASN A C 1
ATOM 613 O O . ASN A 1 80 ? -0.505 5.547 -12.085 1.00 82.88 80 ASN A O 1
ATOM 617 N N . THR A 1 81 ? 1.314 4.592 -11.191 1.00 84.50 81 THR A N 1
ATOM 618 C CA . THR A 1 81 ? 1.104 3.244 -11.753 1.00 84.50 81 THR A CA 1
ATOM 619 C C . THR A 1 81 ? 0.294 2.320 -10.845 1.00 84.50 81 THR A C 1
ATOM 621 O O . THR A 1 81 ? 0.095 1.152 -11.180 1.00 84.50 81 THR A O 1
ATOM 624 N N . ALA A 1 82 ? -0.128 2.806 -9.677 1.00 88.81 82 ALA A N 1
ATOM 625 C CA . ALA A 1 82 ? -0.736 1.988 -8.646 1.00 88.81 82 ALA A CA 1
ATOM 626 C C . ALA A 1 82 ? -2.228 2.281 -8.490 1.00 88.81 82 ALA A C 1
ATOM 628 O O . ALA A 1 82 ? -2.639 3.400 -8.182 1.00 88.81 82 ALA A O 1
ATOM 629 N N . ASP A 1 83 ? -3.024 1.229 -8.603 1.00 90.38 83 ASP A N 1
ATOM 630 C CA . ASP A 1 83 ? -4.420 1.215 -8.214 1.00 90.38 83 ASP A CA 1
ATOM 631 C C . ASP A 1 83 ? -4.519 1.020 -6.696 1.00 90.38 83 ASP A C 1
ATOM 633 O O . ASP A 1 83 ? -3.797 0.210 -6.104 1.00 90.38 83 ASP A O 1
ATOM 637 N N . VAL A 1 84 ? -5.422 1.762 -6.051 1.00 90.38 84 VAL A N 1
ATOM 638 C CA . VAL A 1 84 ? -5.671 1.664 -4.609 1.00 90.38 84 VAL A CA 1
ATOM 639 C C . VAL A 1 84 ? -7.101 1.222 -4.370 1.00 90.38 84 VAL A C 1
ATOM 641 O O . VAL A 1 84 ? -8.055 1.854 -4.817 1.00 90.38 84 VAL A O 1
ATOM 644 N N . TYR A 1 85 ? -7.239 0.159 -3.591 1.00 89.75 85 TYR A N 1
ATOM 645 C CA . TYR A 1 85 ? -8.514 -0.343 -3.116 1.00 89.75 85 TYR A CA 1
ATOM 646 C C . TYR A 1 85 ? -8.531 -0.273 -1.599 1.00 89.75 85 TYR A C 1
ATOM 648 O O . TYR A 1 85 ? -7.569 -0.653 -0.929 1.00 89.75 85 TYR A O 1
ATOM 656 N N . SER A 1 86 ? -9.640 0.201 -1.046 1.00 89.38 86 SER A N 1
ATOM 657 C CA . SER A 1 86 ? -9.834 0.273 0.394 1.00 89.38 86 SER A CA 1
ATOM 658 C C . SER A 1 86 ? -11.206 -0.239 0.784 1.00 89.38 86 SER A C 1
ATOM 660 O O . SER A 1 86 ? -12.176 -0.095 0.041 1.00 89.38 86 SER A O 1
ATOM 662 N N . LYS A 1 87 ? -11.272 -0.859 1.960 1.00 90.25 87 LYS A N 1
ATOM 663 C CA . LYS A 1 87 ? -12.519 -1.344 2.543 1.00 90.25 87 LYS A CA 1
ATOM 664 C C . LYS A 1 87 ? -12.480 -1.198 4.053 1.00 90.25 87 LYS A C 1
ATOM 666 O O . LYS A 1 87 ? -11.514 -1.628 4.685 1.00 90.25 87 LYS A O 1
ATOM 671 N N . VAL A 1 88 ? -13.545 -0.651 4.634 1.00 90.31 88 VAL A N 1
ATOM 672 C CA . VAL A 1 88 ? -13.745 -0.695 6.088 1.00 90.31 88 VAL A CA 1
ATOM 673 C C . VAL A 1 88 ? -14.117 -2.129 6.454 1.00 90.31 88 VAL A C 1
ATOM 675 O O . VAL A 1 88 ? -15.126 -2.656 5.985 1.00 90.31 88 VAL A O 1
ATOM 678 N N . ILE A 1 89 ? -13.262 -2.792 7.230 1.00 91.88 89 ILE A N 1
ATOM 679 C CA . ILE A 1 89 ? -13.482 -4.189 7.624 1.00 91.88 89 ILE A CA 1
ATOM 680 C C . ILE A 1 89 ? -14.246 -4.272 8.945 1.00 91.88 89 ILE A C 1
ATOM 682 O O . ILE A 1 89 ? -15.085 -5.153 9.097 1.00 91.88 89 ILE A O 1
ATOM 686 N N . GLU A 1 90 ? -14.005 -3.323 9.851 1.00 90.44 90 GLU A N 1
ATOM 687 C CA . GLU A 1 90 ? -14.679 -3.163 11.142 1.00 90.44 90 GLU A CA 1
ATOM 688 C C . GLU A 1 90 ? -14.695 -1.667 11.520 1.00 90.44 90 GLU A C 1
ATOM 690 O O . GLU A 1 90 ? -13.900 -0.893 10.976 1.00 90.44 90 GLU A O 1
ATOM 695 N N . PRO A 1 91 ? -15.571 -1.209 12.434 1.00 86.81 91 PRO A N 1
ATOM 696 C CA . PRO A 1 91 ? -15.547 0.178 12.897 1.00 86.81 91 PRO A CA 1
ATOM 697 C C . PRO A 1 91 ? -14.161 0.577 13.429 1.00 86.81 91 PRO A C 1
ATOM 699 O O . PRO A 1 91 ? -13.636 -0.059 14.338 1.00 86.81 91 PRO A O 1
ATOM 702 N N . GLY A 1 92 ? -13.569 1.624 12.847 1.00 88.88 92 GLY A N 1
ATOM 703 C CA . GLY A 1 92 ? -12.230 2.105 13.209 1.00 88.88 92 GLY A CA 1
ATOM 704 C C . GLY A 1 92 ? -11.072 1.321 12.583 1.00 88.88 92 GLY A C 1
ATOM 705 O O . GLY A 1 92 ? -9.919 1.565 12.929 1.00 88.88 92 GLY A O 1
ATOM 706 N N . LYS A 1 93 ? -11.350 0.402 11.648 1.00 91.38 93 LYS A N 1
ATOM 707 C CA . LYS A 1 93 ? -10.318 -0.357 10.941 1.00 91.38 93 LYS A CA 1
ATOM 708 C C . LYS A 1 93 ? -10.628 -0.526 9.458 1.00 91.38 93 LYS A C 1
ATOM 710 O O . LYS A 1 93 ? -11.669 -1.059 9.066 1.00 91.38 93 LYS A O 1
ATOM 715 N N . ALA A 1 94 ? -9.687 -0.129 8.610 1.00 90.06 94 ALA A N 1
ATOM 716 C CA . ALA A 1 94 ? -9.777 -0.314 7.167 1.00 90.06 94 ALA A CA 1
ATOM 717 C C . ALA A 1 94 ? -8.598 -1.117 6.633 1.00 90.06 94 ALA A C 1
ATOM 719 O O . ALA A 1 94 ? -7.481 -1.001 7.119 1.00 90.06 94 ALA A O 1
ATOM 720 N N . ARG A 1 95 ? -8.842 -1.915 5.599 1.00 91.19 95 ARG A N 1
ATOM 721 C CA . ARG A 1 95 ? -7.792 -2.575 4.830 1.00 91.19 95 ARG A CA 1
ATOM 722 C C . ARG A 1 95 ? -7.550 -1.802 3.551 1.00 91.19 95 ARG A C 1
ATOM 724 O O . ARG A 1 95 ? -8.507 -1.484 2.844 1.00 91.19 95 ARG A O 1
ATOM 731 N N . VAL A 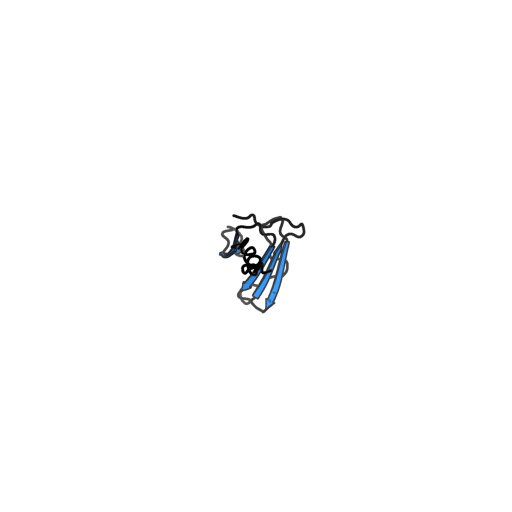1 96 ? -6.284 -1.550 3.250 1.00 89.62 96 VAL A N 1
ATOM 732 C CA . VAL A 1 96 ? -5.840 -0.927 2.006 1.00 89.62 96 VAL A CA 1
ATOM 733 C C . VAL A 1 96 ? -4.976 -1.920 1.243 1.00 89.62 96 VAL A C 1
ATOM 735 O O . VAL A 1 96 ? -4.104 -2.575 1.816 1.00 89.62 96 VAL A O 1
ATOM 738 N N . ILE A 1 97 ? -5.242 -2.040 -0.053 1.00 91.44 97 ILE A N 1
ATOM 739 C CA . ILE A 1 97 ? -4.469 -2.841 -0.995 1.00 91.44 97 ILE A CA 1
ATOM 740 C C . ILE A 1 97 ? -4.059 -1.915 -2.131 1.00 91.44 97 ILE A C 1
ATOM 742 O O . ILE A 1 97 ? -4.900 -1.227 -2.708 1.00 91.44 97 ILE A O 1
ATOM 746 N N . MET A 1 98 ? -2.771 -1.898 -2.442 1.00 91.62 98 MET A N 1
ATOM 747 C CA . MET A 1 98 ? -2.209 -1.065 -3.493 1.00 91.62 98 MET A CA 1
ATOM 748 C C . MET A 1 98 ? -1.334 -1.921 -4.402 1.00 91.62 98 MET A C 1
ATOM 750 O O . MET A 1 98 ? -0.435 -2.601 -3.914 1.00 91.62 98 MET A O 1
ATOM 754 N N . PHE A 1 99 ? -1.615 -1.919 -5.702 1.00 92.88 99 PHE A N 1
ATOM 755 C CA . PHE A 1 99 ? -0.909 -2.719 -6.710 1.00 92.88 99 PHE A CA 1
ATOM 756 C C . PHE A 1 99 ? -1.144 -2.145 -8.109 1.00 92.88 99 PHE A C 1
ATOM 758 O O . PHE A 1 99 ? -2.080 -1.381 -8.308 1.00 92.88 99 PHE A O 1
ATOM 765 N N . SER A 1 100 ? -0.322 -2.520 -9.087 1.00 91.88 100 SER A N 1
ATOM 766 C CA . SER A 1 100 ? -0.575 -2.185 -10.494 1.00 91.88 100 SER A CA 1
ATOM 767 C C . SER A 1 100 ? -1.366 -3.294 -11.184 1.00 91.88 100 SER A C 1
ATOM 769 O O . SER A 1 100 ? -0.948 -4.456 -11.166 1.00 91.88 100 SER A O 1
ATOM 771 N N . MET A 1 101 ? -2.461 -2.956 -11.871 1.00 89.56 101 MET A N 1
ATOM 772 C CA . MET A 1 101 ? -3.144 -3.909 -12.756 1.00 89.56 101 MET A CA 1
ATOM 773 C C . MET A 1 101 ? -2.334 -4.274 -14.012 1.00 89.56 101 MET A C 1
ATOM 775 O O . MET A 1 101 ? -2.614 -5.295 -14.641 1.00 89.56 101 MET A O 1
ATOM 779 N N . GLN A 1 102 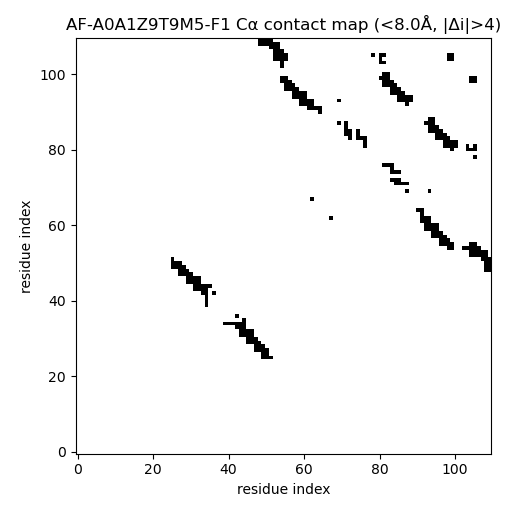? -1.335 -3.471 -14.385 1.00 92.44 102 GLN A N 1
ATOM 780 C CA . GLN A 1 102 ? -0.466 -3.716 -15.543 1.00 92.44 102 GLN A CA 1
ATOM 781 C C . GLN A 1 102 ? 0.766 -4.562 -15.185 1.00 92.44 102 GLN A C 1
ATOM 783 O O . GLN A 1 102 ? 1.506 -4.975 -16.075 1.00 92.44 102 GLN A O 1
ATOM 788 N N . GLY A 1 103 ? 0.965 -4.861 -13.896 1.00 89.31 103 GLY A N 1
ATOM 789 C CA . GLY A 1 103 ? 2.157 -5.549 -13.406 1.00 89.31 103 GLY A CA 1
ATOM 790 C C . GLY A 1 103 ? 3.366 -4.627 -13.258 1.00 89.31 103 GLY A C 1
ATOM 791 O O . GLY A 1 103 ? 4.484 -5.117 -13.115 1.00 89.31 103 GLY A O 1
ATOM 792 N N . ASP A 1 104 ? 3.157 -3.309 -13.274 1.00 93.44 104 ASP A N 1
ATOM 793 C CA . ASP A 1 104 ? 4.218 -2.357 -12.984 1.00 93.44 104 ASP A CA 1
ATOM 794 C C . ASP A 1 104 ? 4.618 -2.442 -11.511 1.00 93.44 104 ASP A C 1
ATOM 796 O O . ASP A 1 104 ? 3.796 -2.642 -10.610 1.00 93.44 104 ASP A O 1
ATOM 800 N N . LYS A 1 105 ? 5.906 -2.237 -11.248 1.00 91.94 105 LYS A N 1
ATOM 801 C CA . LYS A 1 105 ? 6.377 -2.043 -9.881 1.00 91.94 105 LYS A CA 1
ATOM 802 C C . LYS A 1 105 ? 5.843 -0.731 -9.318 1.00 91.94 105 LYS A C 1
ATOM 804 O O . LYS A 1 105 ? 5.836 0.300 -9.993 1.00 91.94 105 LYS A O 1
ATOM 809 N N . ILE A 1 106 ? 5.448 -0.772 -8.052 1.00 90.00 106 ILE A N 1
ATOM 810 C CA . ILE A 1 106 ? 5.016 0.407 -7.296 1.00 90.00 106 ILE A CA 1
ATOM 811 C C . ILE A 1 106 ? 6.166 1.006 -6.479 1.00 90.00 106 ILE A C 1
ATOM 813 O O . ILE A 1 106 ? 6.090 2.159 -6.064 1.00 90.00 106 ILE A O 1
ATOM 817 N N . MET A 1 107 ? 7.245 0.241 -6.273 1.00 88.56 107 MET A N 1
ATOM 818 C CA . MET A 1 107 ? 8.478 0.704 -5.640 1.00 88.56 107 MET A CA 1
ATOM 819 C C . MET A 1 107 ? 9.675 -0.119 -6.131 1.00 88.56 107 MET A C 1
ATOM 821 O O . MET A 1 107 ? 9.577 -1.339 -6.272 1.00 88.56 107 MET A O 1
ATOM 825 N N . ASN A 1 108 ? 10.802 0.546 -6.386 1.00 88.50 108 ASN A N 1
ATOM 826 C CA . ASN A 1 108 ? 12.068 -0.131 -6.675 1.00 88.50 108 ASN A CA 1
ATOM 827 C C . ASN A 1 108 ? 12.672 -0.712 -5.391 1.00 88.50 108 ASN A C 1
ATOM 829 O O . ASN A 1 108 ? 12.492 -0.131 -4.318 1.00 88.50 108 ASN A O 1
ATOM 833 N N . SER A 1 109 ? 13.439 -1.793 -5.516 1.00 85.44 109 SER A N 1
ATOM 834 C CA . SER A 1 109 ? 14.370 -2.200 -4.460 1.00 85.44 109 SER A CA 1
ATOM 835 C C . SER A 1 109 ? 15.326 -1.052 -4.116 1.00 85.44 109 SER A C 1
ATOM 837 O O . SER A 1 109 ? 15.809 -0.375 -5.030 1.00 85.44 109 SER A O 1
ATOM 839 N N . ASN A 1 110 ? 15.628 -0.877 -2.829 1.00 69.44 110 ASN A N 1
ATOM 840 C CA . ASN A 1 110 ? 16.610 0.094 -2.330 1.00 69.44 110 ASN A CA 1
ATOM 841 C C . ASN A 1 110 ? 17.857 -0.597 -1.779 1.00 69.44 110 ASN A C 1
ATOM 843 O O . ASN A 1 110 ? 17.698 -1.637 -1.102 1.00 69.44 110 ASN A O 1
#

Secondary structure (DSSP, 8-state):
---------------SSSSTT------EEEEEEE---TT-TT-EEEEEEESS-BSEEEEEEE--TTT--PPTT----S-TT-EEEEEEEETTEEEEEEE-TT---SB---

Foldseek 3Di:
DDDDDDPPPDPPPDDDPPPPPPPDPKDKDKDKDQDPPVPCRPDIDIDMAIQAFAFKDKDKAFAQLVVDDDDFPPDDDPQPQKDWGKDAPDRRMMMIMIGGPVSDTSDGHD

Nearest PDB structures (foldseek):
  2jh2-assembly3_C  TM=6.589E-01  e=5.155E-03  Clostridium perfringens
  8r1r-assembly1_A-2  TM=6.146E-01  e=1.789E+00  Streptomyces

pLDDT: mean 77.3, std 15.19, range [38.62, 93.44]

Solvent-accessible surface area (backbone atoms only — not comparable to full-atom values): 7307 Å² total; per-residue (Å²): 134,91,86,78,90,78,83,84,79,79,71,91,82,83,84,88,78,83,75,82,74,80,72,77,87,80,60,69,54,73,51,78,46,82,40,82,55,93,87,38,94,84,44,70,38,76,49,74,48,27,74,50,69,34,47,62,52,75,52,77,46,80,52,60,58,93,82,49,84,84,58,72,74,68,62,76,66,91,49,89,67,38,47,53,48,50,43,77,78,48,95,34,32,30,40,38,40,37,32,22,94,86,70,43,66,71,40,75,46,104

Mean predicted aligned error: 12.07 Å

Sequence (110 aa):
MFLNKGVFKMKKFTLIVLTLSLGLAHTSFSGIIKSKEANNPNAVEVTIHSDVDIYGVQFDLDYDSNVLALSEGQITSLVNTADVYSKVIEPGKARVIMFSMQGDKIMNSN

Radius of gyration: 26.74 Å; Cα contacts (8 Å, |Δi|>4): 152; chains: 1; bounding box: 57×94×31 Å